Protein AF-A0A3D5ALE9-F1 (afdb_monomer_lite)

pLDDT: mean 94.36, std 5.47, range [64.0, 98.62]

Radius of gyration: 13.73 Å; chains: 1; bounding box: 33×27×33 Å

Foldseek 3Di:
DDEAEAEDEDQDQVQQVVVVVLLVWDFPDDDDFWTWTDAPPGYIYIYGNDPDDDADEEEHEDAELVSQVSSHQWDQDPVGKTWDWDAGPRRRIYIYIYPHHD

Sequence (102 aa):
MTALWAPFEVADLFASERFYRGLGLPVIDSFKDGLIFGVGASGRIEIVQTPKTGHPTTAIELPTWAAVDRLGKGTVFPRGHHGFVTADPDGNRLLIWSEGTA

Structure (mmCIF, N/CA/C/O backbone):
data_AF-A0A3D5ALE9-F1
#
_entry.id   AF-A0A3D5ALE9-F1
#
loop_
_atom_site.group_PDB
_atom_site.id
_atom_site.type_symbol
_atom_site.label_atom_id
_atom_site.label_alt_id
_atom_site.label_comp_id
_atom_site.label_asym_id
_atom_site.label_entity_id
_atom_site.label_seq_id
_atom_site.pdbx_PDB_ins_code
_atom_site.Cartn_x
_atom_site.Cartn_y
_atom_site.Cartn_z
_atom_site.occupancy
_atom_s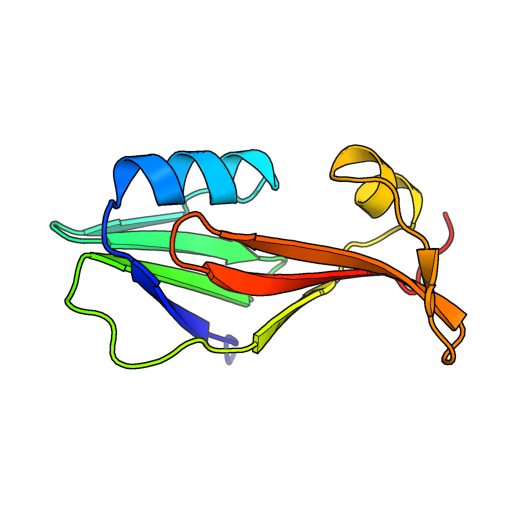ite.B_iso_or_equiv
_atom_site.auth_seq_id
_atom_site.auth_comp_id
_atom_site.auth_asym_id
_atom_site.auth_atom_id
_atom_site.pdbx_PDB_model_num
ATOM 1 N N . MET A 1 1 ? 11.276 -16.587 11.891 1.00 72.88 1 MET A N 1
ATOM 2 C CA . MET A 1 1 ? 11.152 -15.583 10.809 1.00 72.88 1 M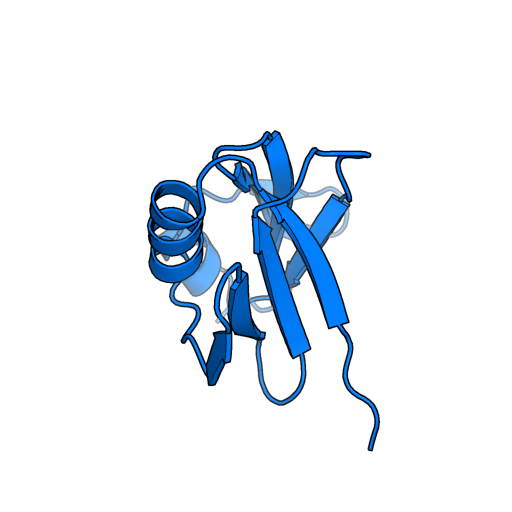ET A CA 1
ATOM 3 C C . MET A 1 1 ? 10.419 -14.378 11.360 1.00 72.88 1 MET A C 1
ATOM 5 O O . MET A 1 1 ? 9.565 -14.566 12.216 1.00 72.88 1 MET A O 1
ATOM 9 N N . THR A 1 2 ? 10.746 -13.184 10.874 1.00 90.06 2 THR A N 1
ATOM 10 C CA . THR A 1 2 ? 10.141 -11.916 11.308 1.00 90.06 2 THR A CA 1
ATOM 11 C C . THR A 1 2 ? 9.374 -11.305 10.139 1.00 90.06 2 THR A C 1
ATOM 13 O O . THR A 1 2 ? 9.818 -11.404 8.995 1.00 90.06 2 THR A O 1
ATOM 16 N N . ALA A 1 3 ? 8.227 -10.699 10.426 1.00 93.19 3 ALA A N 1
ATOM 17 C CA . ALA A 1 3 ? 7.424 -9.949 9.467 1.00 93.19 3 ALA A CA 1
ATOM 18 C C . ALA A 1 3 ? 7.528 -8.449 9.767 1.00 93.19 3 ALA A C 1
ATOM 20 O O . ALA A 1 3 ? 7.604 -8.062 10.933 1.00 93.19 3 ALA A O 1
ATOM 21 N N . LEU A 1 4 ? 7.512 -7.615 8.723 1.00 94.88 4 LEU A N 1
ATOM 22 C CA . LEU A 1 4 ? 7.289 -6.178 8.877 1.00 94.88 4 LEU A CA 1
ATOM 23 C C . LEU A 1 4 ? 5.780 -5.925 8.921 1.00 94.88 4 LEU A C 1
ATOM 25 O O . LEU A 1 4 ? 5.051 -6.415 8.057 1.00 94.88 4 LEU A O 1
ATOM 29 N N . TRP A 1 5 ? 5.336 -5.156 9.910 1.00 95.75 5 TRP A N 1
ATOM 30 C CA . TRP A 1 5 ? 3.926 -4.886 10.164 1.00 95.75 5 TRP A CA 1
ATOM 31 C C . TRP A 1 5 ? 3.692 -3.380 10.231 1.00 95.75 5 TRP A C 1
ATOM 33 O O . TRP A 1 5 ? 4.305 -2.699 11.051 1.00 95.75 5 TRP A O 1
ATOM 43 N N . ALA A 1 6 ? 2.828 -2.867 9.359 1.00 95.38 6 ALA A N 1
ATOM 44 C CA . ALA A 1 6 ? 2.470 -1.455 9.294 1.00 95.38 6 ALA A CA 1
ATOM 45 C C . ALA A 1 6 ? 1.000 -1.273 9.713 1.00 95.38 6 ALA A C 1
ATOM 47 O O . ALA A 1 6 ? 0.111 -1.538 8.901 1.00 95.38 6 ALA A O 1
ATOM 48 N N . PRO A 1 7 ? 0.728 -0.876 10.969 1.00 94.81 7 PRO A N 1
ATOM 49 C CA . PRO A 1 7 ? -0.623 -0.582 11.426 1.00 94.81 7 PRO A CA 1
ATOM 50 C C . PRO A 1 7 ? -1.055 0.829 11.008 1.00 94.81 7 PRO A C 1
ATOM 52 O O . PRO A 1 7 ? -0.283 1.787 11.103 1.00 94.81 7 PRO A O 1
ATOM 55 N N . PHE A 1 8 ? -2.307 0.954 10.584 1.00 95.31 8 PHE A N 1
ATOM 56 C CA . PHE A 1 8 ? -2.956 2.207 10.227 1.00 95.31 8 PHE A CA 1
ATOM 57 C C . PHE A 1 8 ? -4.300 2.315 10.926 1.00 95.31 8 PHE A C 1
ATOM 59 O O . PHE A 1 8 ? -5.114 1.395 10.917 1.00 95.31 8 PHE A O 1
ATOM 66 N N . GLU A 1 9 ? -4.547 3.487 11.483 1.00 95.25 9 GLU A N 1
ATOM 67 C CA . GLU A 1 9 ? -5.850 3.844 12.020 1.00 95.25 9 GLU A CA 1
ATOM 68 C C . GLU A 1 9 ? -6.669 4.488 10.900 1.00 95.25 9 GLU A C 1
ATOM 70 O O . GLU A 1 9 ? -6.175 5.369 10.177 1.00 95.25 9 GLU A O 1
ATOM 75 N N . VAL A 1 10 ? -7.905 4.019 10.749 1.00 95.50 10 VAL A N 1
ATOM 76 C CA . VAL A 1 10 ? -8.843 4.440 9.704 1.00 95.50 10 VAL A CA 1
ATOM 77 C C . VAL A 1 10 ? -10.179 4.844 10.325 1.00 95.50 10 VAL A C 1
ATOM 79 O O . VAL A 1 10 ? -10.607 4.258 11.318 1.00 95.50 10 VAL A O 1
ATOM 82 N N . ALA A 1 11 ? -10.855 5.848 9.772 1.00 94.88 11 ALA A N 1
ATOM 83 C CA . ALA A 1 11 ? -12.167 6.276 10.256 1.00 94.88 11 ALA A CA 1
ATOM 84 C C . ALA A 1 11 ? -13.300 5.427 9.664 1.00 94.88 11 ALA A C 1
ATOM 86 O O . ALA A 1 11 ? -14.298 5.174 10.339 1.00 94.88 11 ALA A O 1
ATOM 87 N N . ASP A 1 12 ? -13.136 4.975 8.418 1.00 95.00 12 ASP A N 1
ATOM 88 C CA . ASP A 1 12 ? -14.103 4.156 7.686 1.00 95.00 12 ASP A CA 1
ATOM 89 C C . ASP A 1 12 ? -13.409 2.904 7.136 1.00 95.00 12 ASP A C 1
ATOM 91 O O . ASP A 1 12 ? -12.651 2.956 6.161 1.00 95.00 12 ASP A O 1
ATOM 95 N N . LEU A 1 13 ? -13.675 1.758 7.771 1.00 97.06 13 LEU A N 1
ATOM 96 C CA . LEU A 1 13 ? -13.076 0.483 7.388 1.00 97.06 13 LEU A CA 1
ATOM 97 C C . LEU A 1 13 ? -13.448 0.071 5.961 1.00 97.06 13 LEU A C 1
ATOM 99 O O . LEU A 1 13 ? -12.611 -0.487 5.256 1.00 97.06 13 LEU A O 1
ATOM 103 N N . PHE A 1 14 ? -14.671 0.362 5.514 1.00 97.19 14 PHE A N 1
ATOM 104 C CA . PHE A 1 14 ? -15.149 -0.025 4.189 1.00 97.19 14 PHE A CA 1
ATOM 105 C C . PHE A 1 14 ? -14.487 0.812 3.089 1.00 97.19 14 PHE A C 1
ATOM 107 O O . PHE A 1 14 ? -14.030 0.273 2.074 1.00 97.19 14 PHE A O 1
ATOM 114 N N . ALA A 1 15 ? -14.392 2.129 3.290 1.00 97.62 15 ALA A N 1
ATOM 115 C CA . ALA A 1 15 ? -13.695 3.014 2.361 1.00 97.62 15 ALA A CA 1
ATOM 116 C C . ALA A 1 15 ? -12.210 2.637 2.245 1.00 97.62 15 ALA A C 1
ATOM 118 O O . ALA A 1 15 ? -11.679 2.528 1.132 1.00 97.62 15 ALA A O 1
ATOM 119 N N . SER A 1 16 ? -11.560 2.383 3.381 1.00 97.56 16 SER A N 1
ATOM 120 C CA . SER A 1 16 ? -10.154 1.989 3.428 1.00 97.56 16 SER A CA 1
ATOM 121 C C . SER A 1 16 ? -9.929 0.598 2.836 1.00 97.56 16 SER A C 1
ATOM 123 O O . SER A 1 16 ? -9.023 0.429 2.020 1.00 97.56 16 SER A O 1
ATOM 125 N N . GLU A 1 17 ? -10.796 -0.381 3.105 1.00 98.31 17 GLU A N 1
ATOM 126 C CA . GLU A 1 17 ? -10.725 -1.697 2.461 1.00 98.31 17 GLU A CA 1
ATOM 127 C C . GLU A 1 17 ? -10.742 -1.575 0.934 1.00 98.31 17 GLU A C 1
ATOM 129 O O . GLU A 1 17 ? -9.889 -2.147 0.248 1.00 98.31 17 GLU A O 1
ATOM 134 N N . ARG A 1 18 ? -11.686 -0.800 0.389 1.00 98.31 18 ARG A N 1
ATOM 135 C CA . ARG A 1 18 ? -11.786 -0.575 -1.055 1.00 98.31 18 ARG A CA 1
ATOM 136 C C . ARG A 1 18 ? -10.506 0.043 -1.622 1.00 98.31 18 ARG A C 1
ATOM 138 O O . ARG A 1 18 ? -10.087 -0.352 -2.710 1.00 98.31 18 ARG A O 1
ATOM 145 N N . PHE A 1 19 ? -9.888 0.980 -0.904 1.00 97.88 19 PHE A N 1
ATOM 146 C CA . PHE A 1 19 ? -8.617 1.581 -1.305 1.00 97.88 19 PHE A CA 1
ATOM 147 C C . PHE A 1 19 ? -7.488 0.542 -1.365 1.00 97.88 19 PHE A C 1
ATOM 149 O O . PHE A 1 19 ? -6.880 0.365 -2.422 1.00 97.88 19 PHE A O 1
ATOM 156 N N . TYR A 1 20 ? -7.240 -0.198 -0.280 1.00 97.94 20 TYR A N 1
ATOM 157 C CA . TYR A 1 20 ? -6.134 -1.163 -0.219 1.00 97.94 20 TYR A CA 1
ATOM 158 C C . TYR A 1 20 ? -6.334 -2.355 -1.166 1.00 97.94 20 TYR A C 1
ATOM 160 O O . TYR A 1 20 ? -5.377 -2.812 -1.795 1.00 97.94 20 TYR A O 1
ATOM 168 N N . ARG A 1 21 ? -7.577 -2.808 -1.374 1.00 97.88 21 ARG A N 1
ATOM 169 C CA . ARG A 1 21 ? -7.895 -3.780 -2.436 1.00 97.88 21 ARG A CA 1
ATOM 170 C C . ARG A 1 21 ? -7.660 -3.217 -3.834 1.00 97.88 21 ARG A C 1
ATOM 172 O O . ARG A 1 21 ? -7.241 -3.959 -4.717 1.00 97.88 21 ARG A O 1
ATOM 179 N N . GLY A 1 22 ? -7.895 -1.920 -4.039 1.00 96.88 22 GLY A N 1
ATOM 180 C CA . GLY A 1 22 ? -7.583 -1.218 -5.287 1.00 96.88 22 GLY A CA 1
ATOM 181 C C . GLY A 1 22 ? -6.089 -1.216 -5.622 1.00 96.88 22 GLY A C 1
ATOM 182 O O . GLY A 1 22 ? -5.731 -1.207 -6.796 1.00 96.88 22 GLY A O 1
ATOM 183 N N . LEU A 1 23 ? -5.221 -1.321 -4.609 1.00 95.81 23 LEU A N 1
ATOM 184 C CA . LEU A 1 23 ? -3.778 -1.536 -4.780 1.00 95.81 23 LEU A CA 1
ATOM 185 C C . LEU A 1 23 ? -3.412 -3.001 -5.091 1.00 95.81 23 LEU A C 1
ATOM 187 O O . LEU A 1 23 ? -2.235 -3.328 -5.225 1.00 95.81 23 LEU A O 1
ATOM 191 N N . GLY A 1 24 ? -4.400 -3.894 -5.192 1.00 96.19 24 GLY A N 1
ATOM 192 C CA . GLY A 1 24 ? -4.202 -5.321 -5.439 1.00 96.19 24 GLY A CA 1
ATOM 193 C C . GLY A 1 24 ? -3.769 -6.121 -4.209 1.00 96.19 24 GLY A C 1
ATOM 194 O O . GLY A 1 24 ? -3.344 -7.267 -4.359 1.00 96.19 24 GLY A O 1
ATOM 195 N N . LEU A 1 25 ? -3.862 -5.556 -2.999 1.00 97.25 25 LEU A N 1
ATOM 196 C CA . LEU A 1 25 ? -3.467 -6.259 -1.780 1.00 97.25 25 LEU A CA 1
ATOM 197 C C . LEU A 1 25 ? -4.560 -7.252 -1.340 1.00 97.25 25 LEU A C 1
ATOM 199 O O . LEU A 1 25 ? -5.721 -6.856 -1.177 1.00 97.25 25 LEU A O 1
ATOM 203 N N . PRO A 1 26 ? -4.228 -8.536 -1.116 1.00 97.94 26 PRO A N 1
ATOM 204 C CA . PRO A 1 26 ? -5.183 -9.505 -0.602 1.00 97.94 26 PRO A CA 1
ATOM 205 C C . PRO A 1 26 ? -5.408 -9.301 0.898 1.00 97.94 26 PRO A C 1
ATOM 207 O O . PRO A 1 26 ? -4.449 -9.154 1.654 1.00 97.94 26 PRO A O 1
ATOM 210 N N . VAL A 1 27 ? -6.665 -9.367 1.338 1.00 98.44 27 VAL A N 1
ATOM 211 C CA . VAL A 1 27 ? -6.988 -9.559 2.760 1.00 98.44 27 VAL A CA 1
ATOM 212 C C . VAL A 1 27 ? -6.625 -10.992 3.136 1.00 98.44 27 VAL A C 1
ATOM 214 O O . VAL A 1 27 ? -7.046 -11.930 2.459 1.00 98.44 27 VAL A O 1
ATOM 217 N N . ILE A 1 28 ? -5.835 -11.151 4.192 1.00 98.38 28 ILE A N 1
ATOM 218 C CA . ILE A 1 28 ? -5.350 -12.449 4.676 1.00 98.38 28 ILE A CA 1
ATOM 219 C C . ILE A 1 28 ? -5.898 -12.812 6.059 1.00 98.38 28 ILE A C 1
ATOM 221 O O . ILE A 1 28 ? -5.809 -13.972 6.446 1.00 98.38 28 ILE A O 1
ATOM 225 N N . ASP A 1 29 ? -6.438 -11.835 6.790 1.00 98.50 29 ASP A N 1
ATOM 226 C CA . ASP A 1 29 ? -7.102 -12.025 8.079 1.00 98.50 29 ASP A CA 1
ATOM 227 C C . ASP A 1 29 ? -8.036 -10.835 8.375 1.00 98.50 29 ASP A C 1
ATOM 229 O O . ASP A 1 29 ? -7.915 -9.768 7.762 1.00 98.50 29 ASP A O 1
ATOM 233 N N . SER A 1 30 ? -8.981 -11.019 9.295 1.00 98.44 30 SER A N 1
ATOM 234 C CA . SER A 1 30 ? -9.991 -10.022 9.658 1.00 98.44 30 SER A CA 1
ATOM 235 C C . SER A 1 30 ? -10.447 -10.171 11.104 1.00 98.44 30 SER A C 1
ATOM 237 O O . SER A 1 30 ? -10.581 -11.282 11.613 1.00 98.44 30 SER A O 1
ATOM 239 N N . PHE A 1 31 ? -10.797 -9.055 11.729 1.00 97.94 31 PHE A N 1
ATOM 240 C CA . PHE A 1 31 ? -11.404 -9.000 13.054 1.00 97.94 31 PHE A CA 1
ATOM 241 C C . PHE A 1 31 ? -12.504 -7.935 13.078 1.00 97.94 31 PHE A C 1
ATOM 243 O O . PHE A 1 31 ? -12.732 -7.241 12.092 1.00 97.94 31 PHE A O 1
ATOM 250 N N . LYS A 1 32 ? -13.226 -7.830 14.201 1.00 96.94 32 LYS A N 1
ATOM 251 C CA . LYS A 1 32 ? -14.442 -7.008 14.321 1.00 96.94 32 LYS A CA 1
ATOM 252 C C . LYS A 1 32 ? -14.282 -5.589 13.758 1.00 96.94 32 LYS A C 1
ATOM 254 O O . LYS A 1 32 ? -15.167 -5.119 13.054 1.00 96.94 32 LYS A O 1
ATOM 259 N N . ASP A 1 33 ? -13.162 -4.950 14.076 1.00 97.25 33 ASP A N 1
ATOM 260 C CA . ASP A 1 33 ? -12.911 -3.544 13.776 1.00 97.25 33 ASP A CA 1
ATOM 261 C C . ASP A 1 33 ? -11.682 -3.369 12.862 1.00 97.25 33 ASP A C 1
ATOM 263 O O . ASP A 1 33 ? -11.061 -2.312 12.871 1.00 97.25 33 ASP A O 1
ATOM 267 N N . GLY A 1 34 ? -11.284 -4.388 12.087 1.00 98.31 34 GLY A N 1
ATOM 268 C CA . GLY A 1 34 ? -10.103 -4.254 11.234 1.00 98.31 34 GLY A CA 1
ATOM 269 C C . GLY A 1 34 ? -9.788 -5.420 10.305 1.00 98.31 34 GLY A C 1
ATOM 270 O O . GLY A 1 34 ? -10.381 -6.499 10.368 1.00 98.31 34 GLY A O 1
ATOM 271 N N . LEU A 1 35 ? -8.838 -5.170 9.406 1.00 98.62 35 LEU A N 1
ATOM 272 C CA . LEU A 1 35 ? -8.409 -6.088 8.350 1.00 98.62 35 LEU A CA 1
ATOM 273 C C . LEU A 1 35 ? -6.886 -6.131 8.261 1.00 98.62 35 LEU A C 1
ATOM 275 O O . LEU A 1 35 ? -6.215 -5.120 8.470 1.00 98.62 35 LEU A O 1
ATOM 279 N N . ILE A 1 36 ? -6.351 -7.285 7.866 1.00 98.56 36 ILE A N 1
ATOM 280 C CA . ILE A 1 36 ? -4.925 -7.464 7.593 1.00 98.56 36 ILE A CA 1
ATOM 281 C C . ILE A 1 36 ? -4.740 -7.779 6.109 1.00 98.56 36 ILE A C 1
ATOM 283 O O . ILE A 1 36 ? -5.275 -8.761 5.593 1.00 98.56 36 ILE A O 1
ATOM 287 N N . PHE A 1 37 ? -3.937 -6.963 5.433 1.00 98.56 37 PHE A N 1
ATOM 288 C CA . PHE A 1 37 ? -3.530 -7.120 4.043 1.00 98.56 37 PHE A CA 1
ATOM 289 C C . PHE A 1 37 ? -2.133 -7.733 3.936 1.00 98.56 37 PHE A C 1
ATOM 291 O O . PHE A 1 37 ? -1.201 -7.345 4.648 1.00 98.56 37 PHE A O 1
ATOM 298 N N . GLY A 1 38 ? -1.965 -8.670 3.005 1.00 98.00 38 GLY A N 1
ATOM 299 C CA . GLY A 1 38 ? -0.663 -9.228 2.653 1.00 98.00 38 GLY A CA 1
ATOM 300 C C . GLY A 1 38 ? 0.125 -8.308 1.716 1.00 98.00 38 GLY A C 1
ATOM 301 O O . GLY A 1 38 ? -0.410 -7.833 0.718 1.00 98.00 38 GLY A O 1
ATOM 302 N N . VAL A 1 39 ? 1.412 -8.101 2.005 1.00 96.38 39 VAL A N 1
ATOM 303 C CA . VAL A 1 39 ? 2.362 -7.365 1.155 1.00 96.38 39 VAL A CA 1
ATOM 304 C C . VAL A 1 39 ? 3.602 -8.230 0.917 1.00 96.38 39 VAL A C 1
ATOM 306 O O . VAL A 1 39 ? 4.376 -8.502 1.837 1.00 96.38 39 VAL A O 1
ATOM 309 N N . GLY A 1 40 ? 3.803 -8.683 -0.322 1.00 92.94 40 GLY A N 1
ATOM 310 C CA . GLY A 1 40 ? 4.882 -9.621 -0.650 1.00 92.94 40 GLY A CA 1
ATOM 311 C C . GLY A 1 40 ? 4.786 -10.933 0.144 1.00 92.94 40 GLY A C 1
ATOM 312 O O . GLY A 1 40 ? 3.697 -11.386 0.492 1.00 92.94 40 GLY A O 1
ATOM 313 N N . ALA A 1 41 ? 5.930 -11.558 0.441 1.00 92.19 41 ALA A N 1
ATOM 314 C CA . ALA A 1 41 ? 5.962 -12.857 1.122 1.00 92.19 41 ALA A CA 1
ATOM 315 C C . ALA A 1 41 ? 5.553 -12.781 2.608 1.00 92.19 41 ALA A C 1
ATOM 317 O O . ALA A 1 41 ? 4.853 -13.659 3.114 1.00 92.19 41 ALA A O 1
ATOM 318 N N . SER A 1 42 ? 5.978 -11.736 3.325 1.00 94.38 42 SER A N 1
ATOM 319 C CA . SER A 1 42 ? 5.810 -11.643 4.784 1.00 94.38 42 SER A CA 1
ATOM 320 C C . SER A 1 42 ? 5.386 -10.270 5.305 1.00 94.38 42 SER A C 1
ATOM 322 O O . SER A 1 42 ? 5.095 -10.163 6.491 1.00 94.38 42 SER A O 1
ATOM 324 N N . GLY A 1 43 ? 5.313 -9.235 4.464 1.00 96.94 43 GLY A N 1
ATOM 325 C CA . GLY A 1 43 ? 4.884 -7.897 4.875 1.00 96.94 43 GLY A CA 1
ATOM 326 C C . GLY A 1 43 ? 3.383 -7.832 5.147 1.00 96.94 43 GLY A C 1
ATOM 327 O O . GLY A 1 43 ? 2.601 -8.584 4.553 1.00 96.94 43 GLY A O 1
ATOM 328 N N . ARG A 1 44 ? 2.982 -6.956 6.068 1.00 97.69 44 ARG A N 1
ATOM 329 C CA . ARG A 1 44 ? 1.592 -6.797 6.509 1.00 97.69 44 ARG A CA 1
ATOM 330 C C . ARG A 1 44 ? 1.217 -5.326 6.608 1.00 97.69 44 ARG A C 1
ATOM 332 O O . ARG A 1 44 ? 1.989 -4.527 7.136 1.00 97.69 44 ARG A O 1
ATOM 339 N N . ILE A 1 45 ? 0.021 -5.004 6.133 1.00 97.50 45 ILE A N 1
ATOM 340 C CA . ILE A 1 45 ? -0.669 -3.745 6.415 1.00 97.50 45 ILE A CA 1
ATOM 341 C C . ILE A 1 45 ? -1.903 -4.102 7.231 1.00 97.50 45 ILE A C 1
ATOM 343 O O . ILE A 1 45 ? -2.732 -4.876 6.768 1.00 97.50 45 ILE A O 1
ATOM 347 N N . GLU A 1 46 ? -2.016 -3.567 8.437 1.00 97.69 46 GLU A N 1
ATOM 348 C CA . GLU A 1 46 ? -3.208 -3.716 9.270 1.00 97.69 46 GLU A CA 1
ATOM 349 C C . GLU A 1 46 ? -3.963 -2.397 9.265 1.00 97.69 46 GLU A C 1
ATOM 351 O O . GLU A 1 46 ? -3.363 -1.354 9.509 1.00 97.69 46 GLU A O 1
ATOM 356 N N . ILE A 1 47 ? -5.262 -2.439 8.987 1.00 97.38 47 ILE A N 1
ATOM 357 C CA . ILE A 1 47 ? -6.138 -1.285 9.168 1.00 97.38 47 ILE A CA 1
ATOM 358 C C . ILE A 1 47 ? -7.076 -1.545 10.338 1.00 97.38 47 ILE A C 1
ATOM 360 O O . ILE A 1 47 ? -7.697 -2.607 10.413 1.00 97.38 47 ILE A O 1
ATOM 364 N N . VAL A 1 48 ? -7.172 -0.573 11.240 1.00 97.19 48 VAL A N 1
ATOM 365 C CA . VAL A 1 48 ? -7.995 -0.635 12.450 1.00 97.19 48 VAL A CA 1
ATOM 366 C C . VAL A 1 48 ? -8.927 0.563 12.475 1.00 97.19 48 VAL A C 1
ATOM 368 O O . VAL A 1 48 ? -8.475 1.706 12.399 1.00 97.19 48 VAL A O 1
ATOM 371 N N . GLN A 1 49 ? -10.226 0.313 12.605 1.00 97.19 49 GLN A N 1
ATOM 372 C CA . GLN A 1 49 ? -11.223 1.362 12.727 1.00 97.19 49 GLN A CA 1
ATOM 373 C C . GLN A 1 49 ? -11.241 1.915 14.152 1.00 97.19 49 GLN A C 1
ATOM 375 O O . GLN A 1 49 ? -11.918 1.400 15.041 1.00 97.19 49 GLN A O 1
ATOM 380 N N . THR A 1 50 ? -10.466 2.969 14.376 1.00 93.81 50 THR A N 1
ATOM 381 C CA . THR A 1 50 ? -10.270 3.599 15.686 1.00 93.81 50 THR A CA 1
ATOM 382 C C . THR A 1 50 ? -9.950 5.085 15.495 1.00 93.81 50 THR A C 1
ATOM 384 O O . THR A 1 50 ? -9.483 5.464 14.417 1.00 93.81 50 THR A O 1
ATOM 387 N N . PRO A 1 51 ? -10.195 5.962 16.492 1.00 88.81 51 PRO A N 1
ATOM 388 C CA . PRO A 1 51 ? -9.804 7.361 16.396 1.00 88.81 51 PRO A CA 1
ATOM 389 C C . PRO A 1 51 ? -8.323 7.513 16.053 1.00 88.81 51 PRO A C 1
ATOM 391 O O . PRO A 1 51 ? -7.459 6.931 16.703 1.00 88.81 51 PRO A O 1
ATOM 394 N N . LYS A 1 52 ? -8.054 8.323 15.031 1.00 83.81 52 LYS A N 1
ATOM 395 C CA . LYS A 1 52 ? -6.718 8.509 14.479 1.00 83.81 52 LYS A CA 1
ATOM 396 C C . LYS A 1 52 ? -5.829 9.345 15.400 1.00 83.81 52 LYS A C 1
ATOM 398 O O . LYS A 1 52 ? -6.220 10.420 15.854 1.00 83.81 52 LYS A O 1
ATOM 403 N N . THR A 1 53 ? -4.608 8.877 15.612 1.00 83.94 53 THR A N 1
ATOM 404 C CA . THR A 1 53 ? -3.564 9.482 16.447 1.00 83.94 53 THR A CA 1
ATOM 405 C C . THR A 1 53 ? -2.387 10.013 15.623 1.00 83.94 53 THR A C 1
ATOM 407 O O . THR A 1 53 ? -1.620 10.842 16.115 1.00 83.94 53 THR A O 1
ATOM 410 N N . GLY A 1 54 ? -2.259 9.612 14.350 1.00 80.38 54 GLY A N 1
ATOM 411 C CA . GLY A 1 54 ? -1.211 10.099 13.449 1.00 80.38 54 GLY A CA 1
ATOM 412 C C . GLY A 1 54 ? -1.348 9.637 11.995 1.00 80.38 54 GLY A C 1
ATOM 413 O O . GLY A 1 54 ? -2.244 8.877 11.649 1.00 80.38 54 GLY A O 1
ATOM 414 N N . HIS A 1 55 ? -0.440 10.113 11.136 1.00 79.12 55 HIS A N 1
ATOM 415 C CA . HIS A 1 55 ? -0.365 9.762 9.710 1.00 79.12 55 HIS A CA 1
ATOM 416 C C . HIS A 1 55 ? 0.993 9.117 9.402 1.00 79.12 55 HIS A C 1
ATOM 418 O O . HIS A 1 55 ? 1.918 9.819 8.971 1.00 79.12 55 HIS A O 1
ATOM 424 N N . PRO A 1 56 ? 1.169 7.806 9.651 1.00 81.81 56 PRO A N 1
ATOM 425 C CA . PRO A 1 56 ? 2.413 7.137 9.305 1.00 81.81 56 PRO A CA 1
ATOM 426 C C . PRO A 1 56 ? 2.682 7.261 7.801 1.00 81.81 56 PRO A C 1
ATOM 428 O O . PRO A 1 56 ? 1.776 7.194 6.969 1.00 81.81 56 PRO A O 1
ATOM 431 N N . THR A 1 57 ? 3.955 7.447 7.454 1.00 87.12 57 THR A N 1
ATOM 432 C C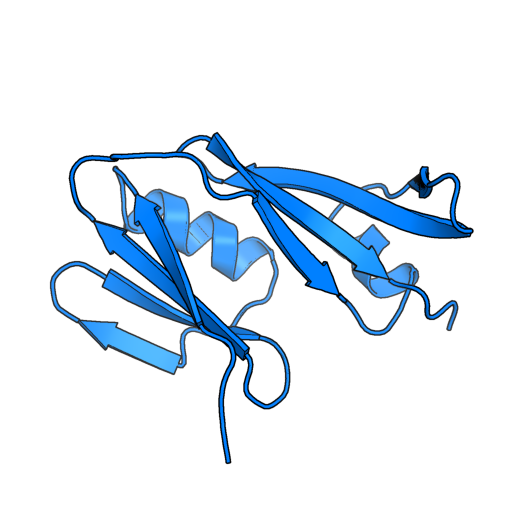A . THR A 1 57 ? 4.411 7.361 6.064 1.00 87.12 57 THR A CA 1
ATOM 433 C C . THR A 1 57 ? 4.948 5.961 5.831 1.00 87.12 57 THR A C 1
ATOM 435 O O . THR A 1 57 ? 5.857 5.528 6.535 1.00 87.12 57 THR A O 1
ATOM 438 N N . THR A 1 58 ? 4.391 5.261 4.848 1.00 93.50 58 THR A N 1
ATOM 439 C CA . THR A 1 58 ? 4.789 3.891 4.501 1.00 93.50 58 THR A CA 1
ATOM 440 C C . THR A 1 58 ? 5.088 3.795 3.014 1.00 93.50 58 THR A C 1
ATOM 442 O O . THR A 1 58 ? 4.538 4.551 2.216 1.00 93.50 58 THR A O 1
ATOM 445 N N . ALA A 1 59 ? 5.964 2.870 2.632 1.00 94.50 59 ALA A N 1
ATOM 446 C CA . ALA A 1 59 ? 6.238 2.562 1.238 1.00 94.50 59 ALA A CA 1
ATOM 447 C C . ALA A 1 59 ? 5.906 1.098 0.931 1.00 94.50 59 ALA A C 1
ATOM 449 O O . ALA A 1 59 ? 6.171 0.218 1.750 1.00 94.50 59 ALA A O 1
ATOM 450 N N . ILE A 1 60 ? 5.353 0.848 -0.254 1.00 95.69 60 ILE A N 1
ATOM 451 C CA . ILE A 1 60 ? 5.172 -0.488 -0.823 1.00 95.69 60 ILE A CA 1
ATOM 452 C C . ILE A 1 60 ? 6.014 -0.552 -2.089 1.00 95.69 60 ILE A C 1
ATOM 454 O O . ILE A 1 60 ? 5.750 0.169 -3.055 1.00 95.69 60 ILE A O 1
ATOM 458 N N . GLU A 1 61 ? 7.030 -1.409 -2.073 1.00 95.56 61 GLU A N 1
ATOM 459 C CA . GLU A 1 61 ? 7.822 -1.696 -3.262 1.00 95.56 61 GLU A CA 1
ATOM 460 C C . GLU A 1 61 ? 7.124 -2.754 -4.119 1.00 95.56 61 GLU A C 1
ATOM 462 O O . GLU A 1 61 ? 6.756 -3.827 -3.635 1.00 95.56 61 GLU A O 1
ATOM 467 N N . LEU A 1 62 ? 6.936 -2.441 -5.397 1.00 95.75 62 LEU A N 1
ATOM 468 C CA . LEU A 1 62 ? 6.425 -3.358 -6.400 1.00 95.75 62 LEU A CA 1
ATOM 469 C C . LEU A 1 62 ? 7.572 -3.931 -7.237 1.00 95.75 62 LEU A C 1
ATOM 471 O O . LEU A 1 62 ? 8.604 -3.276 -7.399 1.00 95.75 62 LEU A O 1
ATOM 475 N N . PRO A 1 63 ? 7.388 -5.120 -7.839 1.00 94.94 63 PRO A N 1
ATOM 476 C CA . PRO A 1 63 ? 8.466 -5.777 -8.571 1.00 94.94 63 PRO A CA 1
ATOM 477 C C . PRO A 1 63 ? 8.971 -4.981 -9.777 1.00 94.94 63 PRO A C 1
ATOM 479 O O . PRO A 1 63 ? 10.151 -5.074 -10.100 1.00 94.94 63 PRO A O 1
ATOM 482 N N . THR A 1 64 ? 8.091 -4.221 -10.445 1.00 96.44 64 THR A N 1
ATOM 483 C CA . THR A 1 64 ? 8.430 -3.540 -11.702 1.00 96.44 64 THR A CA 1
ATOM 484 C C . THR A 1 64 ? 7.805 -2.151 -11.829 1.00 96.44 64 THR A C 1
ATOM 486 O O . THR A 1 64 ? 6.741 -1.872 -11.268 1.00 96.44 64 THR A O 1
ATOM 489 N N . TRP A 1 65 ? 8.410 -1.290 -12.650 1.00 97.06 65 TRP A N 1
ATOM 490 C CA . TRP A 1 65 ? 7.853 0.014 -13.032 1.00 97.06 65 TRP A CA 1
ATOM 491 C C . TRP A 1 65 ? 6.481 -0.125 -13.698 1.00 97.06 65 TRP A C 1
ATOM 493 O O . TRP A 1 65 ? 5.565 0.636 -13.402 1.00 97.06 65 TRP A O 1
ATOM 503 N N . ALA A 1 66 ? 6.292 -1.157 -14.524 1.00 96.00 66 ALA A N 1
ATOM 50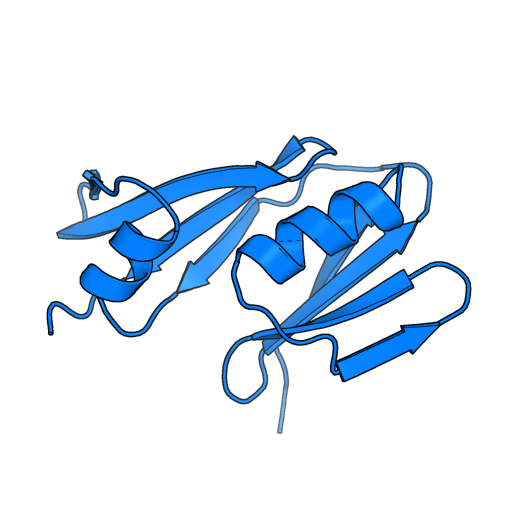4 C CA . ALA A 1 66 ? 4.995 -1.437 -15.132 1.00 96.00 66 ALA A CA 1
ATOM 505 C C . ALA A 1 66 ? 3.919 -1.779 -14.085 1.00 96.00 66 ALA A C 1
ATOM 507 O O . ALA A 1 66 ? 2.746 -1.467 -14.284 1.00 96.00 66 ALA A O 1
ATOM 508 N N . ALA A 1 67 ? 4.288 -2.415 -12.967 1.00 95.81 67 ALA A N 1
ATOM 509 C CA . ALA A 1 67 ? 3.361 -2.659 -11.866 1.00 95.81 67 ALA A CA 1
ATOM 510 C C . ALA A 1 67 ? 2.970 -1.356 -11.150 1.00 95.81 67 ALA A C 1
ATOM 512 O O . ALA A 1 67 ? 1.801 -1.196 -10.805 1.00 95.81 67 ALA A O 1
ATOM 513 N N . VAL A 1 68 ? 3.909 -0.414 -10.996 1.00 97.12 68 VAL A N 1
ATOM 514 C CA . VAL A 1 68 ? 3.619 0.944 -10.502 1.00 97.12 68 VAL A CA 1
ATOM 515 C C . VAL A 1 68 ? 2.616 1.638 -11.425 1.00 97.12 68 VAL A C 1
ATOM 517 O O . VAL A 1 68 ? 1.566 2.072 -10.955 1.00 97.12 68 VAL A O 1
ATOM 520 N N . ASP A 1 69 ? 2.879 1.656 -12.734 1.00 96.62 69 ASP A N 1
ATOM 521 C CA . ASP A 1 69 ? 2.050 2.374 -13.714 1.00 96.62 69 ASP A CA 1
ATOM 522 C C . ASP A 1 69 ? 0.621 1.829 -13.850 1.00 96.62 69 ASP A C 1
ATOM 524 O O . ASP A 1 69 ? -0.293 2.561 -14.232 1.00 96.62 69 ASP A O 1
ATOM 528 N N . ARG A 1 70 ? 0.393 0.557 -13.495 1.00 96.12 70 ARG A N 1
ATOM 529 C CA . ARG A 1 70 ? -0.960 -0.021 -13.414 1.00 96.12 70 ARG A CA 1
ATOM 530 C C . ARG A 1 70 ? -1.785 0.542 -12.259 1.00 96.12 70 ARG A C 1
ATOM 532 O O . ARG A 1 70 ? -3.008 0.549 -12.360 1.00 96.12 70 ARG A O 1
ATOM 539 N N . LEU A 1 71 ? -1.142 0.969 -11.171 1.00 95.88 71 LEU A N 1
ATOM 540 C CA . LEU A 1 71 ? -1.820 1.536 -10.001 1.00 95.88 71 LEU A CA 1
ATOM 541 C C . LEU A 1 71 ? -1.928 3.063 -10.070 1.00 95.88 71 LEU A C 1
ATOM 543 O O . LEU A 1 71 ? -2.856 3.642 -9.510 1.00 95.88 71 LEU A O 1
ATOM 547 N N . GLY A 1 72 ? -0.997 3.724 -10.754 1.00 94.38 72 GLY A N 1
ATOM 548 C CA . GLY A 1 72 ? -0.996 5.172 -10.912 1.00 94.38 72 GLY A CA 1
ATOM 549 C C . GLY A 1 72 ? 0.172 5.644 -11.766 1.00 94.38 72 GLY A C 1
ATOM 550 O O . GLY A 1 72 ? 1.154 4.936 -11.932 1.00 94.38 72 GLY A O 1
ATOM 551 N N . LYS A 1 73 ? 0.083 6.859 -12.310 1.00 93.12 73 LYS A N 1
ATOM 552 C CA . LYS A 1 73 ? 1.137 7.415 -13.166 1.00 93.12 73 LYS A CA 1
ATOM 553 C C . LYS A 1 73 ? 2.389 7.729 -12.340 1.00 93.12 73 LYS A C 1
ATOM 555 O O . LYS A 1 73 ? 2.414 8.740 -11.636 1.00 93.12 73 LYS A O 1
ATOM 560 N N . GLY A 1 74 ? 3.413 6.882 -12.440 1.00 93.56 74 GLY A N 1
ATOM 561 C CA . GLY A 1 74 ? 4.674 7.088 -11.740 1.00 93.56 74 GLY A CA 1
ATOM 562 C C . GLY A 1 74 ? 5.525 8.218 -12.330 1.00 93.56 74 GLY A C 1
ATOM 563 O O . GLY A 1 74 ? 5.343 8.655 -13.468 1.00 93.56 74 GLY A O 1
ATOM 564 N N . THR A 1 75 ? 6.486 8.678 -11.537 1.00 96.69 75 THR A N 1
ATOM 565 C CA . THR A 1 75 ? 7.597 9.546 -11.933 1.00 96.69 75 THR A CA 1
ATOM 566 C C . THR A 1 75 ? 8.904 8.968 -11.403 1.00 96.69 75 THR A C 1
ATOM 568 O O . THR A 1 75 ? 8.918 8.217 -10.427 1.00 96.69 75 THR A O 1
ATOM 571 N N . VAL A 1 76 ? 10.019 9.368 -12.009 1.00 96.88 76 VAL A N 1
ATOM 572 C CA . VAL A 1 76 ? 11.353 9.010 -11.524 1.00 96.88 76 VAL A CA 1
ATOM 573 C C . VAL A 1 76 ? 11.760 9.980 -10.413 1.00 96.88 76 VAL A C 1
ATOM 575 O O . VAL A 1 76 ? 11.768 11.197 -10.606 1.00 96.88 76 VAL A O 1
ATOM 578 N N . PHE A 1 77 ? 12.084 9.447 -9.239 1.00 94.38 77 PHE A N 1
ATOM 579 C CA . PHE A 1 77 ? 12.592 10.204 -8.092 1.00 94.38 77 PHE A CA 1
ATOM 580 C C . PHE A 1 77 ? 14.116 10.413 -8.178 1.00 94.38 77 PHE A C 1
ATOM 582 O O . PHE A 1 77 ? 14.788 9.698 -8.921 1.00 94.38 77 PHE A O 1
ATOM 589 N N . PRO A 1 78 ? 14.716 11.324 -7.378 1.00 94.38 78 PRO A N 1
ATOM 590 C CA . PRO A 1 78 ? 16.146 11.656 -7.470 1.00 94.38 78 PRO A CA 1
ATOM 591 C C . PRO A 1 78 ? 17.128 10.480 -7.335 1.00 94.38 78 PRO A C 1
ATOM 593 O O . PRO A 1 78 ? 18.234 10.551 -7.858 1.00 94.38 78 PRO A O 1
ATOM 596 N N . ARG A 1 79 ? 16.740 9.392 -6.653 1.00 91.44 79 ARG A N 1
ATOM 597 C CA . ARG A 1 79 ? 17.564 8.173 -6.517 1.00 91.44 79 ARG A CA 1
ATOM 598 C C . ARG A 1 79 ? 17.450 7.226 -7.726 1.00 91.44 79 ARG A C 1
ATOM 600 O O . ARG A 1 79 ? 18.119 6.204 -7.749 1.00 91.44 79 ARG A O 1
ATOM 607 N N . GLY A 1 80 ? 16.601 7.538 -8.704 1.00 91.69 80 GLY A N 1
ATOM 608 C CA . GLY A 1 80 ? 16.403 6.741 -9.918 1.00 91.69 80 GLY A CA 1
ATOM 609 C C . GLY A 1 80 ? 15.294 5.685 -9.846 1.00 91.69 80 GLY A C 1
ATOM 610 O O . GLY A 1 80 ? 15.095 4.970 -10.820 1.00 91.69 80 GLY A O 1
ATOM 611 N N . HIS A 1 81 ? 14.549 5.588 -8.741 1.00 93.75 81 HIS A N 1
ATOM 612 C CA . HIS A 1 81 ? 13.382 4.705 -8.648 1.00 93.75 81 HIS A CA 1
ATOM 613 C C . HIS A 1 81 ? 12.129 5.353 -9.244 1.00 93.75 81 HIS A C 1
ATOM 615 O O . HIS A 1 81 ? 11.957 6.572 -9.157 1.00 93.75 81 HIS A O 1
ATOM 621 N N . HIS A 1 82 ? 11.235 4.536 -9.799 1.00 97.44 82 HIS A N 1
ATOM 622 C CA . HIS A 1 82 ? 9.965 4.985 -10.371 1.00 97.44 82 HIS A CA 1
ATOM 623 C C . HIS A 1 82 ? 8.829 4.744 -9.389 1.00 97.44 82 HIS A C 1
ATOM 625 O O . HIS A 1 82 ? 8.719 3.664 -8.812 1.00 97.44 82 HIS A O 1
ATOM 631 N N . GLY A 1 83 ? 7.986 5.746 -9.171 1.00 97.62 83 GLY A N 1
ATOM 632 C CA . GLY A 1 83 ? 6.927 5.655 -8.175 1.00 97.62 83 GLY A CA 1
ATOM 633 C C . GLY A 1 83 ? 5.974 6.838 -8.182 1.00 97.62 83 GLY A C 1
ATOM 634 O O . GLY A 1 83 ? 6.162 7.812 -8.905 1.00 97.62 83 GLY A O 1
ATOM 635 N N . PHE A 1 84 ? 4.975 6.788 -7.315 1.00 97.56 84 PHE A N 1
ATOM 636 C CA . PHE A 1 84 ? 4.098 7.915 -7.018 1.00 97.56 84 PHE A CA 1
ATOM 637 C C . PHE A 1 84 ? 3.697 7.902 -5.543 1.00 97.56 84 PHE A C 1
ATOM 639 O O . PHE A 1 84 ? 3.754 6.877 -4.863 1.00 97.56 84 PHE A O 1
ATOM 646 N N . VAL A 1 85 ? 3.286 9.065 -5.043 1.00 96.75 85 VAL A N 1
ATOM 647 C CA . VAL A 1 85 ? 2.717 9.193 -3.700 1.00 96.75 85 VAL A CA 1
ATOM 648 C C . VAL A 1 85 ? 1.203 9.235 -3.821 1.00 96.75 85 VAL A C 1
ATOM 650 O O . VAL A 1 85 ? 0.663 9.974 -4.641 1.00 96.75 85 VAL A O 1
ATOM 653 N N .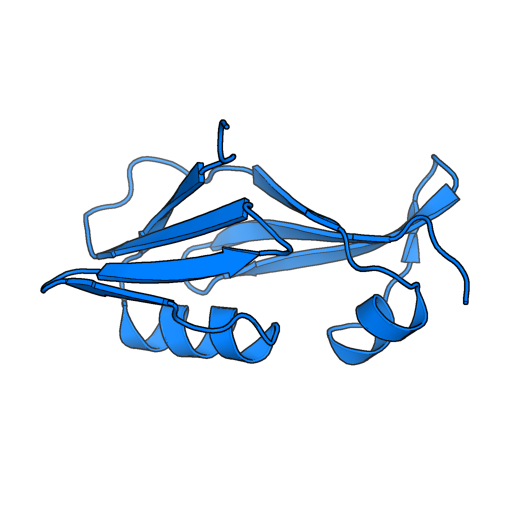 THR A 1 86 ? 0.530 8.467 -2.979 1.00 95.75 86 THR A N 1
ATOM 654 C CA . THR A 1 86 ? -0.921 8.494 -2.812 1.00 95.75 86 THR A CA 1
ATOM 655 C C . THR A 1 86 ? -1.270 8.628 -1.332 1.00 95.75 86 THR A C 1
ATOM 657 O O . THR A 1 86 ? -0.391 8.590 -0.462 1.00 95.75 86 THR A O 1
ATOM 660 N N . ALA A 1 87 ? -2.551 8.809 -1.046 1.00 95.50 87 ALA A N 1
ATOM 661 C CA . ALA A 1 87 ? -3.081 8.764 0.299 1.00 95.50 87 ALA A CA 1
ATOM 662 C C . ALA A 1 87 ? -4.312 7.860 0.341 1.00 95.50 87 ALA A C 1
ATOM 664 O O . ALA A 1 87 ? -5.095 7.837 -0.611 1.00 95.50 87 ALA A O 1
ATOM 665 N N . ASP A 1 88 ? -4.458 7.120 1.435 1.00 94.69 88 ASP A N 1
ATOM 666 C CA . ASP A 1 88 ? -5.705 6.415 1.722 1.00 94.69 88 ASP A CA 1
ATOM 667 C C . ASP A 1 88 ? -6.835 7.421 2.066 1.00 94.69 88 ASP A C 1
ATOM 669 O O . ASP A 1 88 ? -6.578 8.631 2.160 1.00 94.69 88 ASP A O 1
ATOM 673 N N . PRO A 1 89 ? -8.090 6.967 2.245 1.00 95.50 89 PRO A N 1
ATOM 674 C CA . PRO A 1 89 ? -9.218 7.850 2.560 1.00 95.50 89 PRO A CA 1
ATOM 675 C C . PRO A 1 89 ? -9.022 8.703 3.819 1.00 95.50 89 PRO A C 1
ATOM 677 O O . PRO A 1 89 ? -9.582 9.793 3.918 1.00 95.50 89 PRO A O 1
ATOM 680 N N . ASP A 1 90 ? -8.198 8.234 4.752 1.00 92.88 90 ASP A N 1
ATOM 681 C CA . ASP A 1 90 ? -7.891 8.910 6.005 1.00 92.88 90 ASP A CA 1
ATOM 682 C C . ASP A 1 90 ? -6.649 9.812 5.910 1.00 92.88 90 ASP A C 1
ATOM 684 O O . ASP A 1 90 ? -6.242 10.436 6.894 1.00 92.88 90 ASP A O 1
ATOM 688 N N . GLY A 1 91 ? -6.000 9.901 4.749 1.00 92.44 91 GLY A N 1
ATOM 689 C CA . GLY A 1 91 ? -4.813 10.722 4.541 1.00 92.44 91 GLY A CA 1
ATOM 690 C C . GLY A 1 91 ? -3.505 10.082 5.023 1.00 92.44 91 GLY A C 1
ATOM 691 O O . GLY A 1 91 ? -2.518 10.795 5.213 1.00 92.44 91 GLY A O 1
ATOM 692 N N . ASN A 1 92 ? -3.462 8.775 5.291 1.00 92.38 92 ASN A N 1
ATOM 693 C CA . ASN A 1 92 ? -2.201 8.055 5.491 1.00 92.38 92 ASN A CA 1
ATOM 694 C C . ASN A 1 92 ? -1.419 8.069 4.178 1.00 92.38 92 ASN A C 1
ATOM 696 O O . ASN A 1 92 ? -1.953 7.705 3.133 1.00 92.38 92 ASN A O 1
ATOM 700 N N . ARG A 1 93 ? -0.161 8.519 4.206 1.00 94.50 93 ARG A N 1
ATOM 701 C CA . ARG A 1 93 ? 0.641 8.685 2.987 1.00 94.50 93 ARG A CA 1
ATOM 702 C C . ARG A 1 93 ? 1.328 7.376 2.623 1.00 94.50 93 ARG A C 1
ATOM 704 O O . ARG A 1 93 ? 2.101 6.838 3.418 1.00 94.50 93 ARG A O 1
ATOM 711 N N . LEU A 1 94 ? 1.107 6.922 1.391 1.00 95.69 94 LEU A N 1
ATOM 712 C CA . LEU A 1 94 ? 1.780 5.764 0.818 1.00 95.69 94 LEU A CA 1
ATOM 713 C C . LEU A 1 94 ? 2.666 6.177 -0.356 1.00 95.69 94 LEU A C 1
ATOM 715 O O . LEU A 1 94 ? 2.213 6.842 -1.288 1.00 95.69 94 LEU A O 1
ATOM 719 N N . LEU A 1 95 ? 3.923 5.745 -0.325 1.00 96.69 95 LEU A N 1
ATOM 720 C CA . LEU A 1 95 ? 4.795 5.722 -1.493 1.00 96.69 95 LEU A CA 1
ATOM 721 C C . LEU A 1 95 ? 4.656 4.360 -2.181 1.00 96.69 95 LEU A C 1
ATOM 723 O O . LEU A 1 95 ? 5.004 3.334 -1.603 1.00 96.69 95 LEU A O 1
ATOM 727 N N . ILE A 1 96 ? 4.173 4.352 -3.417 1.00 97.06 96 ILE A N 1
ATOM 728 C CA . ILE A 1 96 ? 4.197 3.168 -4.277 1.00 97.06 96 ILE A CA 1
ATOM 729 C C . ILE A 1 96 ? 5.383 3.333 -5.215 1.00 97.06 96 ILE A C 1
ATOM 731 O O . ILE A 1 96 ? 5.460 4.333 -5.928 1.00 97.06 96 ILE A O 1
ATOM 735 N N . TRP A 1 97 ? 6.332 2.402 -5.194 1.00 96.75 97 TRP A N 1
ATOM 736 C CA . TRP A 1 97 ? 7.581 2.558 -5.942 1.00 96.75 97 TRP A CA 1
ATOM 737 C C . TRP A 1 97 ? 8.158 1.230 -6.413 1.00 96.75 97 TRP A C 1
ATOM 739 O O . TRP A 1 97 ? 7.723 0.168 -5.982 1.00 96.75 97 TRP A O 1
ATOM 749 N N . SER A 1 98 ? 9.130 1.295 -7.314 1.00 96.50 98 SER A N 1
ATOM 750 C CA . SER A 1 98 ? 9.898 0.145 -7.770 1.00 96.50 98 SER A CA 1
ATOM 751 C C . SER A 1 98 ? 11.288 0.572 -8.239 1.00 96.50 98 SER A C 1
ATOM 753 O O . SER A 1 98 ? 11.453 1.619 -8.878 1.00 96.50 98 SER A O 1
ATOM 755 N N . GLU A 1 99 ? 12.288 -0.261 -7.958 1.00 94.75 99 GLU A N 1
ATOM 756 C CA . GLU A 1 99 ? 13.618 -0.162 -8.571 1.00 94.75 99 GLU A CA 1
ATOM 757 C C . GLU A 1 99 ? 13.758 -1.044 -9.825 1.00 94.75 99 GLU A C 1
ATOM 759 O O . GLU A 1 99 ? 14.656 -0.822 -10.635 1.00 94.75 99 GLU A O 1
ATOM 764 N N . GLY A 1 100 ? 12.861 -2.018 -10.019 1.00 87.31 100 GLY A N 1
ATOM 765 C CA . GLY A 1 100 ? 12.907 -2.974 -11.125 1.00 87.31 100 GLY A CA 1
ATOM 766 C C . GLY A 1 100 ? 12.272 -2.433 -12.405 1.00 87.31 100 GLY A C 1
ATOM 767 O O . GLY A 1 100 ? 11.141 -1.960 -12.398 1.00 87.31 100 GLY A O 1
ATOM 768 N N . THR A 1 101 ? 12.965 -2.520 -13.537 1.00 81.25 101 THR A N 1
ATOM 769 C CA . THR A 1 101 ? 12.502 -1.923 -14.803 1.00 81.25 101 THR A CA 1
ATOM 770 C C . THR A 1 101 ? 11.684 -2.861 -15.701 1.00 81.25 101 THR A C 1
ATOM 772 O O . THR A 1 101 ? 11.003 -2.355 -16.593 1.00 81.25 101 THR A O 1
ATOM 775 N N . ALA A 1 102 ? 11.711 -4.186 -15.485 1.00 64.00 102 ALA A N 1
ATOM 776 C CA . ALA A 1 102 ? 11.090 -5.191 -16.364 1.00 64.00 102 ALA A CA 1
ATOM 777 C C . ALA A 1 102 ? 10.309 -6.266 -15.602 1.00 64.00 102 ALA A C 1
ATOM 779 O O . ALA A 1 102 ? 10.872 -6.822 -14.63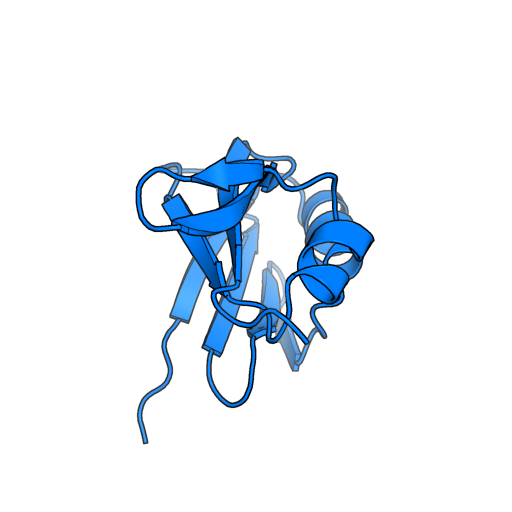4 1.00 64.00 102 ALA A O 1
#

Secondary structure (DSSP, 8-state):
----EEEEEES-HHHHHHHHHHTTPPEEEEETTEEEEEETTTEEEEEEES------EEEEE-S-HHHHHHHS--EE-TTS-EEEEEE-TT--EEEEEES---